Protein AF-A0AA44F8H9-F1 (afdb_monomer)

Secondary structure (DSSP, 8-state):
---EEEEETTT--EEEEEEEEE---SSTTTT-EEEEEEETTS-EEEEEHHHHTTTTEEEEPPPPP------

pLDDT: mean 87.04, std 15.51, range [39.84, 97.62]

Sequence (71 aa):
MPEERYRHKKRGSIYTVTARGRLQVDGDLDNEKVVIYRGEDGLTWVRPEYEFNDGRFEPLPAAPAKQEGGK

Near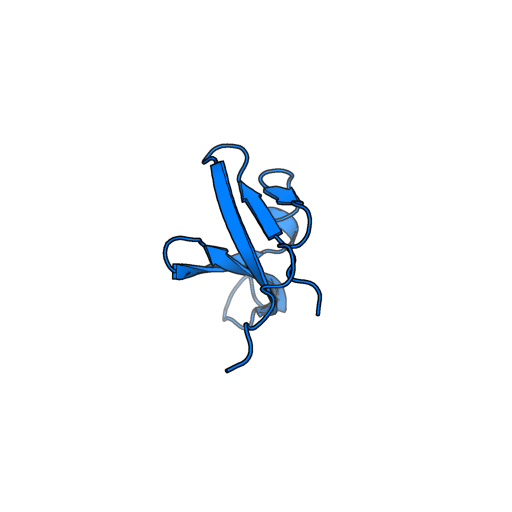est PDB structures (foldseek):
  7t4r-assembly1_N  TM=5.418E-01  e=2.020E+00  Human betaherpesvirus 5
  9baz-assembly1_B  TM=5.417E-01  e=4.201E+00  Neurospora crassa
  8fs5-assembly1_H  TM=3.240E-01  e=1.150E+00  Saccharomyces cerevisiae
  4pjo-assembly2_b  TM=3.322E-01  e=8.257E+00  Homo sapiens

Organism: Agrobacterium tumefaciens (NCBI:txid358)

Solvent-accessible surface area (backbone atoms only — not comparable to full-atom values): 4338 Å² total; per-residue (Å²): 128,83,56,47,26,31,30,32,72,91,76,67,50,50,30,37,52,76,48,73,51,63,39,86,56,97,63,95,62,39,67,36,52,27,39,30,31,35,38,84,87,72,48,80,45,79,41,50,42,70,69,55,67,68,64,56,44,44,83,45,78,56,70,78,77,78,74,78,78,83,129

Foldseek 3Di:
DFFWKKAQPVPRWIKTFPDKDADPDPDDRHRFIWTWIATPVRDIDIDGPCVVPVPRIDIDPGDDPPPPDDD

Structure (mmCIF, N/CA/C/O backbone):
data_AF-A0AA44F8H9-F1
#
_entry.id   AF-A0AA44F8H9-F1
#
loop_
_atom_site.group_PDB
_atom_site.id
_atom_site.type_symbol
_atom_site.label_atom_id
_atom_site.label_alt_id
_atom_site.label_comp_id
_atom_site.label_asym_id
_atom_site.label_entity_id
_atom_site.label_seq_id
_atom_site.pdbx_PDB_ins_code
_atom_site.Cartn_x
_atom_site.Cartn_y
_atom_site.Cartn_z
_atom_site.occupancy
_atom_site.B_iso_or_equiv
_atom_site.auth_seq_id
_atom_site.auth_comp_id
_atom_site.auth_asym_id
_atom_site.auth_atom_id
_atom_site.pdbx_PDB_model_num
ATOM 1 N N . MET A 1 1 ? -1.698 -9.838 13.697 1.00 48.34 1 MET A N 1
ATOM 2 C CA . MET A 1 1 ? -0.929 -8.630 13.320 1.00 48.34 1 MET A CA 1
ATOM 3 C C . MET A 1 1 ? -1.876 -7.452 13.467 1.00 48.34 1 MET A C 1
ATOM 5 O O . MET A 1 1 ? -3.046 -7.655 13.161 1.00 48.34 1 MET A O 1
ATOM 9 N N . PRO A 1 2 ? -1.457 -6.301 14.014 1.00 63.47 2 PRO A N 1
ATOM 10 C CA . PRO A 1 2 ? -2.350 -5.152 14.144 1.00 63.47 2 PRO A CA 1
ATOM 11 C C . PRO A 1 2 ? -2.901 -4.766 12.767 1.00 63.47 2 PRO A C 1
ATOM 13 O O . PRO A 1 2 ? -2.160 -4.758 11.788 1.00 63.47 2 PRO A O 1
ATOM 16 N N . GLU A 1 3 ? -4.203 -4.497 12.689 1.00 80.06 3 GLU A N 1
ATOM 17 C CA . GLU A 1 3 ? -4.842 -4.033 11.458 1.00 80.06 3 GLU A CA 1
ATOM 18 C C . GLU A 1 3 ? -4.331 -2.628 11.132 1.00 80.06 3 GLU A C 1
ATOM 20 O O . GLU A 1 3 ? -4.749 -1.636 11.735 1.00 80.06 3 GLU A O 1
ATOM 25 N N . GLU A 1 4 ? -3.392 -2.541 10.195 1.00 90.75 4 GLU A N 1
ATOM 26 C CA . GLU A 1 4 ? -2.881 -1.264 9.719 1.00 90.75 4 GLU A CA 1
ATOM 27 C C . GLU A 1 4 ? -3.934 -0.593 8.838 1.00 90.75 4 GLU A C 1
ATOM 29 O O . GLU A 1 4 ? -4.300 -1.093 7.772 1.00 90.75 4 GLU A O 1
ATOM 34 N N . ARG A 1 5 ? -4.439 0.550 9.297 1.00 92.94 5 ARG A N 1
ATOM 35 C CA . ARG A 1 5 ? -5.490 1.303 8.616 1.00 92.94 5 ARG A CA 1
ATOM 36 C C . ARG A 1 5 ? -4.935 2.603 8.080 1.00 92.94 5 ARG A C 1
ATOM 38 O O . ARG A 1 5 ? -4.130 3.261 8.729 1.00 92.94 5 ARG A O 1
ATOM 45 N N . TYR A 1 6 ? -5.408 2.990 6.908 1.00 93.75 6 TYR A N 1
ATOM 46 C CA . TYR A 1 6 ? -4.985 4.199 6.225 1.00 93.75 6 TYR A CA 1
ATOM 47 C C . TYR A 1 6 ? -6.186 4.930 5.649 1.00 93.75 6 TYR A C 1
ATOM 49 O O . TYR A 1 6 ? -7.123 4.309 5.151 1.00 93.75 6 TYR A O 1
ATOM 57 N N . ARG A 1 7 ? -6.146 6.259 5.670 1.00 93.44 7 ARG A N 1
ATOM 58 C CA . ARG A 1 7 ? -7.135 7.108 5.007 1.00 93.44 7 ARG A CA 1
ATOM 59 C C . ARG A 1 7 ? -6.507 7.803 3.816 1.00 93.44 7 ARG A C 1
ATOM 61 O O . ARG A 1 7 ? -5.426 8.376 3.918 1.00 93.44 7 ARG A O 1
ATOM 68 N N . HIS A 1 8 ? -7.179 7.769 2.672 1.00 93.12 8 HIS A N 1
ATOM 69 C CA . HIS A 1 8 ? -6.711 8.500 1.499 1.00 93.12 8 HIS A CA 1
ATOM 70 C C . HIS A 1 8 ? -7.118 9.971 1.597 1.00 93.12 8 HIS A C 1
ATOM 72 O O . HIS A 1 8 ? -8.305 10.294 1.498 1.00 93.12 8 HIS A O 1
ATOM 78 N N . LYS A 1 9 ? -6.142 10.873 1.719 1.00 90.12 9 LYS A N 1
ATOM 79 C CA . LYS A 1 9 ? -6.364 12.291 2.056 1.00 90.12 9 LYS A CA 1
ATOM 80 C C . LYS A 1 9 ? -7.349 13.000 1.124 1.00 90.12 9 LYS A C 1
ATOM 82 O O . LYS A 1 9 ? -8.203 13.749 1.578 1.00 90.12 9 LYS A O 1
ATOM 87 N N . LYS A 1 10 ? -7.279 12.728 -0.186 1.00 90.12 10 LYS A N 1
ATOM 88 C CA . LYS A 1 10 ? -8.146 13.377 -1.190 1.00 90.12 10 LYS A CA 1
ATOM 89 C C . LYS A 1 10 ? -9.567 12.805 -1.247 1.00 90.12 10 LYS A C 1
ATOM 91 O O . LYS A 1 10 ? -10.489 13.519 -1.615 1.00 90.12 10 LYS A O 1
ATOM 96 N N . ARG A 1 11 ? -9.738 11.507 -0.975 1.00 88.38 11 ARG A N 1
ATOM 97 C CA . ARG A 1 11 ? -11.023 10.800 -1.183 1.00 88.38 11 ARG A CA 1
ATOM 98 C C . ARG A 1 11 ? -11.787 10.574 0.119 1.00 88.38 11 ARG A C 1
ATOM 100 O O . ARG A 1 11 ? -12.981 10.328 0.078 1.00 88.38 11 ARG A O 1
ATOM 107 N N . GLY A 1 12 ? -11.097 10.610 1.255 1.00 90.19 12 GLY A N 1
ATOM 108 C CA . GLY A 1 12 ? -11.662 10.301 2.563 1.00 90.19 12 GLY A CA 1
ATOM 109 C C . GLY A 1 12 ? -11.870 8.808 2.837 1.00 90.19 12 GLY A C 1
ATOM 110 O O . GLY A 1 12 ? -12.110 8.476 3.991 1.00 90.19 12 GLY A O 1
ATOM 111 N N . SER A 1 13 ? -11.739 7.932 1.831 1.00 92.25 13 SER A N 1
ATOM 112 C CA . SER A 1 13 ? -11.909 6.477 1.957 1.00 92.25 13 SER A CA 1
ATOM 113 C C . SER A 1 13 ? -10.893 5.851 2.910 1.00 92.25 13 SER A C 1
ATOM 115 O O . SER A 1 13 ? -9.714 6.235 2.898 1.00 92.25 13 SER A O 1
ATOM 117 N N . ILE A 1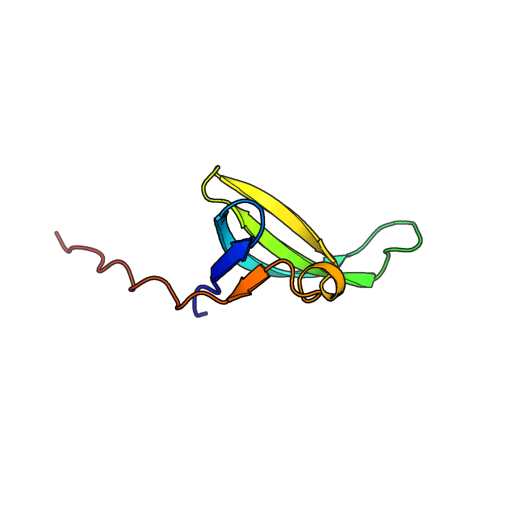 14 ? -11.349 4.860 3.676 1.00 93.81 14 ILE A N 1
ATOM 118 C CA . ILE A 1 14 ? -10.518 4.079 4.589 1.00 93.81 14 ILE A CA 1
ATOM 119 C C . ILE A 1 14 ? -10.118 2.763 3.922 1.00 93.81 14 ILE A C 1
ATOM 121 O O . ILE A 1 14 ? -10.896 2.127 3.211 1.00 93.81 14 ILE A O 1
ATOM 125 N N . TYR A 1 15 ? -8.878 2.368 4.169 1.00 94.69 15 TYR A N 1
ATOM 126 C CA . TYR A 1 15 ? -8.288 1.137 3.687 1.00 94.69 15 TYR A CA 1
ATOM 127 C C . TYR A 1 15 ? -7.630 0.389 4.839 1.00 94.69 15 TYR A C 1
ATOM 129 O O . TYR A 1 15 ? -7.037 1.008 5.723 1.00 94.69 15 TYR A O 1
ATOM 137 N N . THR A 1 16 ? -7.685 -0.936 4.791 1.00 94.62 16 THR A N 1
ATOM 138 C CA . THR A 1 16 ? -6.968 -1.821 5.713 1.00 94.62 16 THR A CA 1
ATOM 139 C C . THR A 1 16 ? -5.901 -2.574 4.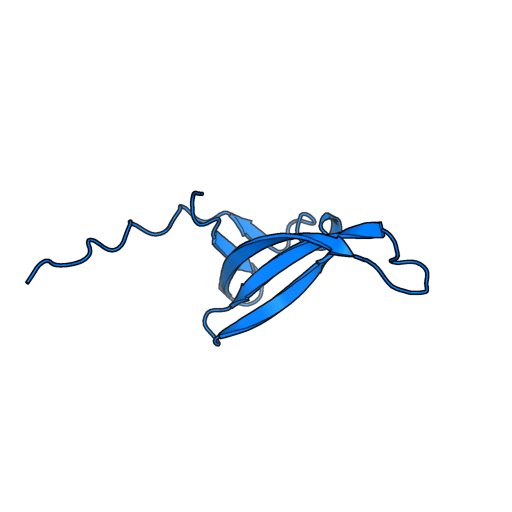933 1.00 94.62 16 THR A C 1
ATOM 141 O O . THR A 1 16 ? -6.223 -3.254 3.958 1.00 94.62 16 THR A O 1
ATOM 144 N N . VAL A 1 17 ? -4.636 -2.459 5.334 1.00 94.88 17 VAL A N 1
ATOM 145 C CA . VAL A 1 17 ? -3.540 -3.240 4.750 1.00 94.88 17 VAL A CA 1
ATOM 146 C C . VAL A 1 17 ? -3.681 -4.682 5.210 1.00 94.88 17 VAL A C 1
ATOM 148 O O . VAL A 1 17 ? -3.746 -4.969 6.403 1.00 94.88 17 VAL A O 1
ATOM 151 N N . THR A 1 18 ? -3.746 -5.591 4.245 1.00 94.81 18 THR A N 1
ATOM 152 C CA . THR A 1 18 ? -3.916 -7.024 4.489 1.00 94.81 18 THR A CA 1
ATOM 153 C C . THR A 1 18 ? -2.607 -7.784 4.327 1.00 94.81 18 THR A C 1
ATOM 155 O O . THR A 1 18 ? -2.410 -8.797 4.992 1.00 94.81 18 THR A O 1
ATOM 158 N N . ALA A 1 19 ? -1.707 -7.304 3.464 1.00 94.38 19 ALA A N 1
ATOM 159 C CA . ALA A 1 19 ? -0.399 -7.905 3.247 1.00 94.38 19 ALA A CA 1
ATOM 160 C C . ALA A 1 19 ? 0.590 -6.916 2.614 1.00 94.38 19 ALA A C 1
ATOM 162 O O . ALA A 1 19 ? 0.214 -5.912 2.007 1.00 94.38 19 ALA A O 1
ATOM 163 N N . ARG A 1 20 ? 1.877 -7.248 2.715 1.00 95.75 20 ARG A N 1
ATOM 164 C CA . ARG A 1 20 ? 2.956 -6.653 1.922 1.00 95.75 20 ARG A CA 1
ATOM 165 C C . ARG A 1 20 ? 3.707 -7.771 1.219 1.00 95.75 20 ARG A C 1
ATOM 167 O O . ARG A 1 20 ? 3.866 -8.850 1.787 1.00 95.75 20 ARG A O 1
ATOM 174 N N . GLY A 1 21 ? 4.146 -7.523 -0.006 1.00 95.56 21 GLY A N 1
ATOM 175 C CA . GLY A 1 21 ? 4.775 -8.544 -0.835 1.00 95.56 21 GLY A CA 1
ATOM 176 C C . GLY A 1 21 ? 5.729 -7.961 -1.865 1.00 95.56 21 GLY A C 1
ATOM 177 O O . GLY A 1 21 ? 5.974 -6.757 -1.897 1.00 95.56 21 GLY A O 1
ATOM 178 N N . ARG A 1 22 ? 6.265 -8.844 -2.705 1.00 97.19 22 ARG A N 1
ATOM 179 C CA . ARG A 1 22 ? 7.003 -8.487 -3.918 1.00 97.19 22 ARG A CA 1
ATOM 180 C C . ARG A 1 22 ? 6.173 -8.898 -5.118 1.00 97.19 22 ARG A C 1
ATOM 182 O O . ARG A 1 22 ? 5.592 -9.984 -5.121 1.00 97.19 22 ARG A O 1
ATOM 189 N N . LEU A 1 23 ? 6.090 -8.014 -6.093 1.00 96.69 23 LEU A N 1
ATOM 190 C CA . LEU A 1 23 ? 5.387 -8.265 -7.332 1.00 96.69 23 LEU A CA 1
ATOM 191 C C . LEU A 1 23 ? 6.244 -9.183 -8.223 1.00 96.69 23 LEU A C 1
ATOM 193 O O . LEU A 1 23 ? 7.467 -9.083 -8.225 1.00 96.69 23 LEU A O 1
ATOM 197 N N . GLN A 1 24 ? 5.618 -10.126 -8.920 1.00 97.06 24 GLN A N 1
ATOM 198 C CA . GLN A 1 24 ? 6.279 -11.005 -9.888 1.00 97.06 24 GLN A CA 1
ATOM 199 C C . GLN A 1 24 ? 5.538 -10.853 -11.210 1.00 97.06 24 GLN A C 1
ATOM 201 O O . GLN A 1 24 ? 4.388 -11.288 -11.316 1.00 97.06 24 GLN A O 1
ATOM 206 N N . VAL A 1 25 ? 6.142 -10.151 -12.166 1.00 95.38 25 VAL A N 1
ATOM 207 C CA . VAL A 1 25 ? 5.551 -9.865 -13.486 1.00 95.38 25 VAL A CA 1
ATOM 208 C C . VAL A 1 25 ? 6.657 -9.799 -14.523 1.00 95.38 25 VAL A C 1
ATOM 210 O O . VAL A 1 25 ? 7.790 -9.478 -14.193 1.00 95.38 25 VAL A O 1
ATOM 213 N N . ASP A 1 26 ? 6.315 -9.990 -15.790 1.00 95.88 26 ASP A N 1
ATOM 214 C CA . ASP A 1 26 ? 7.228 -9.645 -16.876 1.00 95.88 26 ASP A CA 1
ATOM 215 C C . ASP A 1 26 ? 7.209 -8.125 -17.118 1.00 95.88 26 ASP A C 1
ATOM 217 O O . ASP A 1 26 ? 6.207 -7.575 -17.582 1.00 95.88 26 ASP A O 1
ATOM 221 N N . GLY A 1 27 ? 8.304 -7.428 -16.797 1.00 94.12 27 GLY A N 1
ATOM 222 C CA . GLY A 1 27 ? 8.477 -6.002 -17.096 1.00 94.12 27 GLY A CA 1
ATOM 223 C C . GLY A 1 27 ? 9.148 -5.201 -15.981 1.00 94.12 27 GLY A C 1
ATOM 224 O O . GLY A 1 27 ? 9.701 -5.755 -15.036 1.00 94.12 27 GLY A O 1
ATOM 225 N N . ASP A 1 28 ? 9.072 -3.874 -16.085 1.00 93.94 28 ASP A N 1
ATOM 226 C CA . ASP A 1 28 ? 9.832 -2.940 -15.234 1.00 93.94 28 ASP A CA 1
ATOM 227 C C . ASP A 1 28 ? 9.424 -2.949 -13.753 1.00 93.94 28 ASP A C 1
ATOM 229 O O . ASP A 1 28 ? 10.157 -2.450 -12.903 1.00 93.94 28 ASP A O 1
ATOM 233 N N . LEU A 1 29 ? 8.248 -3.497 -13.440 1.00 93.06 29 LEU A N 1
ATOM 234 C CA . LEU A 1 29 ? 7.736 -3.612 -12.073 1.00 93.06 29 LEU A CA 1
ATOM 235 C C . LEU A 1 29 ? 8.042 -4.976 -11.438 1.00 93.06 29 LEU A C 1
ATOM 237 O O . LEU A 1 29 ? 7.555 -5.252 -10.337 1.00 93.06 29 LEU A O 1
ATOM 241 N N . ASP A 1 30 ? 8.799 -5.845 -12.115 1.00 96.50 30 ASP A N 1
ATOM 242 C CA . ASP A 1 30 ? 9.196 -7.117 -11.525 1.00 96.50 30 ASP A CA 1
ATOM 243 C C . ASP A 1 30 ? 9.980 -6.902 -10.228 1.00 96.50 30 ASP A C 1
ATOM 245 O O . ASP A 1 30 ? 10.802 -5.994 -10.097 1.00 96.50 30 ASP A O 1
ATOM 249 N N . ASN A 1 31 ? 9.716 -7.763 -9.251 1.00 96.00 31 ASN A N 1
ATOM 250 C CA . ASN A 1 31 ? 10.332 -7.763 -7.929 1.00 96.00 31 ASN A CA 1
ATOM 251 C C . ASN A 1 31 ? 10.105 -6.477 -7.097 1.00 96.00 31 ASN A C 1
ATOM 253 O O . ASN A 1 31 ? 10.689 -6.334 -6.014 1.00 96.00 31 ASN A O 1
ATOM 257 N N . GLU A 1 32 ? 9.241 -5.563 -7.553 1.00 97.38 32 GLU A N 1
ATOM 258 C CA . GLU A 1 32 ? 8.907 -4.325 -6.847 1.00 97.38 32 GLU A CA 1
ATOM 259 C C . GLU A 1 32 ? 8.132 -4.618 -5.553 1.00 97.38 32 GLU A C 1
ATOM 261 O O . GLU A 1 32 ? 7.299 -5.530 -5.486 1.00 97.38 32 GLU A O 1
ATOM 266 N N . LYS A 1 33 ? 8.385 -3.841 -4.494 1.00 97.62 33 LYS A N 1
ATOM 267 C CA . LYS A 1 33 ? 7.653 -3.986 -3.232 1.00 97.62 33 LYS A CA 1
ATOM 268 C C . LYS A 1 33 ? 6.249 -3.430 -3.384 1.00 97.62 33 LYS A C 1
ATOM 270 O O . LYS A 1 33 ? 6.058 -2.303 -3.835 1.00 97.62 33 LYS A O 1
ATOM 275 N N . VAL A 1 34 ? 5.261 -4.188 -2.926 1.00 97.62 34 VAL A N 1
ATOM 276 C CA . VAL A 1 34 ? 3.851 -3.806 -3.006 1.00 97.62 34 VAL A CA 1
ATOM 277 C C . VAL A 1 34 ? 3.148 -3.891 -1.662 1.00 97.62 34 VAL A C 1
ATOM 279 O O . VAL A 1 34 ? 3.438 -4.746 -0.821 1.00 97.62 34 VAL A O 1
ATOM 282 N N . VAL A 1 35 ? 2.166 -3.013 -1.498 1.00 96.75 35 VAL A N 1
ATOM 283 C CA . VAL A 1 35 ? 1.202 -3.020 -0.402 1.00 96.75 35 VAL A CA 1
ATOM 284 C C . VAL A 1 35 ? -0.134 -3.501 -0.953 1.00 96.75 35 VAL A C 1
ATOM 286 O O . VAL A 1 35 ? -0.629 -2.987 -1.960 1.00 96.75 35 VAL A O 1
ATOM 289 N N . ILE A 1 36 ? -0.713 -4.493 -0.282 1.00 96.31 36 ILE A N 1
ATOM 290 C CA . ILE A 1 36 ? -2.018 -5.065 -0.595 1.00 96.31 36 ILE A CA 1
ATOM 291 C C . ILE A 1 36 ? -2.985 -4.587 0.480 1.00 96.31 36 ILE A C 1
ATOM 293 O O . ILE A 1 36 ? -2.759 -4.798 1.674 1.00 96.31 36 ILE A O 1
ATOM 297 N N . TYR A 1 37 ? -4.051 -3.914 0.066 1.00 95.69 37 TYR A N 1
ATOM 298 C CA . TYR A 1 37 ? -5.002 -3.303 0.985 1.00 95.69 37 TYR A CA 1
ATOM 299 C C . TYR A 1 37 ? -6.438 -3.406 0.476 1.00 95.69 37 TYR A C 1
ATOM 301 O O . TYR A 1 37 ? -6.696 -3.448 -0.726 1.00 95.69 37 TYR A O 1
ATOM 309 N N . ARG A 1 38 ? -7.390 -3.462 1.406 1.00 95.56 38 ARG A N 1
ATOM 310 C CA . ARG A 1 38 ? -8.825 -3.600 1.145 1.00 95.56 38 ARG A CA 1
ATOM 311 C C . ARG A 1 38 ? -9.533 -2.291 1.475 1.00 95.56 38 ARG A C 1
ATOM 313 O O . ARG A 1 38 ? -9.327 -1.754 2.561 1.00 95.56 38 ARG A O 1
ATOM 320 N N . GLY A 1 39 ? -10.338 -1.778 0.549 1.00 93.44 39 GLY A N 1
ATOM 321 C CA . GLY A 1 39 ? -11.225 -0.640 0.801 1.00 93.44 39 GLY A CA 1
ATOM 322 C C . GLY A 1 39 ? -12.511 -1.047 1.518 1.00 93.44 39 GLY A C 1
ATOM 323 O O . GLY A 1 39 ? -12.882 -2.221 1.541 1.00 93.44 39 GLY A O 1
ATOM 324 N N . GLU A 1 40 ? -13.219 -0.067 2.079 1.00 91.94 40 GLU A N 1
ATOM 325 C CA . GLU A 1 40 ? -14.561 -0.261 2.663 1.00 91.94 40 GLU A CA 1
ATOM 326 C C . GLU A 1 40 ? -15.602 -0.730 1.633 1.00 91.94 40 GLU A C 1
ATOM 328 O O . GLU A 1 40 ? -16.596 -1.354 1.992 1.00 91.94 40 GLU A O 1
ATOM 333 N N . ASP A 1 41 ? -15.341 -0.480 0.350 1.00 91.38 41 ASP A N 1
ATOM 334 C CA . ASP A 1 41 ? -16.104 -0.985 -0.795 1.00 91.38 41 ASP A CA 1
ATOM 335 C C . ASP A 1 41 ? -15.913 -2.490 -1.043 1.00 91.38 41 ASP A C 1
ATOM 337 O O . ASP A 1 41 ? -16.535 -3.066 -1.935 1.00 91.38 41 ASP A O 1
ATOM 341 N N . GLY A 1 42 ? -15.044 -3.143 -0.271 1.00 90.44 42 GLY A N 1
ATOM 342 C CA . GLY A 1 42 ? -14.736 -4.547 -0.446 1.00 90.44 42 GLY A CA 1
ATOM 343 C C . GLY A 1 42 ? -13.787 -4.816 -1.612 1.00 90.44 42 GLY A C 1
ATOM 344 O O . GLY A 1 42 ? -13.569 -5.985 -1.912 1.00 90.44 42 GLY A O 1
ATOM 345 N N . LEU A 1 43 ? -13.154 -3.819 -2.244 1.00 95.50 43 LEU A N 1
ATOM 346 C CA . LEU A 1 43 ? -12.175 -4.026 -3.322 1.00 95.50 43 LEU A CA 1
ATOM 347 C C . LEU A 1 43 ? -10.743 -4.157 -2.790 1.00 95.50 43 LEU A C 1
ATOM 349 O O . LEU A 1 43 ? -10.328 -3.414 -1.901 1.00 95.50 43 LEU A O 1
ATOM 353 N N . THR A 1 44 ? -9.979 -5.116 -3.332 1.00 96.62 44 THR A N 1
ATOM 354 C CA . THR A 1 44 ? -8.536 -5.240 -3.052 1.00 96.62 44 THR A CA 1
ATOM 355 C C . THR A 1 44 ? -7.757 -4.422 -4.049 1.00 96.62 44 THR A C 1
ATOM 357 O O . THR A 1 44 ? -7.959 -4.539 -5.255 1.00 96.62 44 THR A O 1
ATOM 360 N N . TRP A 1 45 ? -6.810 -3.668 -3.525 1.00 95.44 45 TRP A N 1
ATOM 361 C CA . TRP A 1 45 ? -5.863 -2.890 -4.284 1.00 95.44 45 TRP A CA 1
ATOM 362 C C . TRP A 1 45 ? -4.461 -3.427 -4.035 1.00 95.44 45 TRP A C 1
ATOM 364 O O . TRP A 1 45 ? -4.116 -3.807 -2.915 1.00 95.44 45 TRP A O 1
ATOM 374 N N . VAL A 1 46 ? -3.660 -3.431 -5.093 1.00 95.94 46 VAL A N 1
ATOM 375 C CA . VAL A 1 46 ? -2.227 -3.712 -5.049 1.00 95.94 46 VAL A CA 1
ATOM 376 C C . VAL A 1 46 ? -1.535 -2.477 -5.597 1.00 95.94 46 VAL A C 1
ATOM 378 O O . VAL A 1 46 ? -1.888 -1.999 -6.677 1.00 95.94 46 VAL A O 1
ATOM 381 N N . ARG A 1 47 ? -0.601 -1.914 -4.833 1.00 95.56 47 ARG A N 1
ATOM 382 C CA . ARG A 1 47 ? 0.108 -0.689 -5.213 1.00 95.56 47 ARG A CA 1
ATOM 383 C C . ARG A 1 47 ? 1.581 -0.783 -4.825 1.00 95.56 47 ARG A C 1
ATOM 385 O O . ARG A 1 47 ? 1.856 -1.339 -3.760 1.00 95.56 47 ARG A O 1
ATOM 392 N N . PRO A 1 48 ? 2.509 -0.219 -5.617 1.00 96.38 48 PRO A N 1
ATOM 393 C CA . PRO A 1 48 ? 3.897 -0.093 -5.198 1.00 96.38 48 PRO A CA 1
ATOM 394 C C . PRO A 1 48 ? 4.031 0.626 -3.851 1.00 96.38 48 PRO A C 1
ATOM 396 O O . PRO A 1 48 ? 3.347 1.618 -3.583 1.00 96.38 48 PRO A O 1
ATOM 399 N N . GLU A 1 49 ? 4.920 0.128 -2.996 1.00 95.56 49 GLU A N 1
ATOM 400 C CA . GLU A 1 49 ? 5.122 0.636 -1.637 1.00 95.56 49 GLU A CA 1
ATOM 401 C C . GLU A 1 49 ? 5.572 2.103 -1.638 1.00 95.56 49 GLU A C 1
ATOM 403 O O . GLU A 1 49 ? 5.116 2.887 -0.802 1.00 95.56 49 GLU A O 1
ATOM 408 N N . TYR A 1 50 ? 6.392 2.507 -2.612 1.00 95.00 50 TYR A N 1
ATOM 409 C CA . TYR A 1 50 ? 6.842 3.894 -2.739 1.00 95.00 50 TYR A CA 1
ATOM 410 C C . TYR A 1 50 ? 5.688 4.860 -3.058 1.00 95.00 50 TYR A C 1
ATOM 412 O O . TYR A 1 50 ? 5.673 5.972 -2.540 1.00 95.00 50 TYR A O 1
ATOM 420 N N . GLU A 1 51 ? 4.688 4.442 -3.844 1.00 94.12 51 GLU A N 1
ATOM 421 C CA . GLU A 1 51 ? 3.497 5.262 -4.111 1.00 94.12 51 GLU A CA 1
ATOM 422 C C . GLU A 1 51 ? 2.512 5.266 -2.948 1.00 94.12 51 GLU A C 1
ATOM 424 O O . GLU A 1 51 ? 1.726 6.198 -2.797 1.00 94.12 51 GLU A O 1
ATOM 429 N N . PHE A 1 52 ? 2.479 4.191 -2.164 1.00 92.81 52 PHE A N 1
ATOM 430 C CA . PHE A 1 52 ? 1.634 4.126 -0.980 1.00 92.81 52 PHE A CA 1
ATOM 431 C C . PHE A 1 52 ? 2.161 5.059 0.121 1.00 92.81 52 PHE A C 1
ATOM 433 O O . PHE A 1 52 ? 1.387 5.722 0.810 1.00 92.81 52 PHE A O 1
ATOM 440 N N . ASN A 1 53 ? 3.485 5.165 0.238 1.00 91.69 53 ASN A N 1
ATOM 441 C CA . ASN A 1 53 ? 4.163 5.992 1.233 1.00 91.69 53 ASN A CA 1
ATOM 442 C C . ASN A 1 53 ? 4.479 7.422 0.750 1.00 91.69 53 ASN A C 1
ATOM 444 O O . ASN A 1 53 ? 5.126 8.176 1.472 1.00 91.69 53 ASN A O 1
ATOM 448 N N . ASP A 1 54 ? 3.998 7.835 -0.427 1.00 92.31 54 ASP A N 1
ATOM 449 C CA . ASP A 1 54 ? 4.263 9.164 -1.010 1.00 92.31 54 ASP A CA 1
ATOM 450 C C . ASP A 1 54 ? 3.521 10.327 -0.315 1.00 92.31 54 ASP A C 1
ATOM 452 O O . ASP A 1 54 ? 3.630 11.488 -0.712 1.00 92.31 54 ASP A O 1
ATOM 456 N N . GLY A 1 55 ? 2.741 10.019 0.725 1.00 89.94 55 GLY A N 1
ATOM 457 C CA . GLY A 1 55 ? 1.966 10.983 1.497 1.00 89.94 55 GLY A CA 1
ATOM 458 C C . GLY A 1 55 ? 0.506 11.132 1.066 1.00 89.94 55 GLY A C 1
ATOM 459 O O . GLY A 1 55 ? -0.204 11.925 1.692 1.00 89.94 55 GLY A O 1
ATOM 460 N N . ARG A 1 56 ? 0.011 10.374 0.073 1.00 90.88 56 ARG A N 1
ATOM 461 C CA . ARG A 1 56 ? -1.429 10.296 -0.272 1.00 90.88 56 ARG A CA 1
ATOM 462 C C . ARG A 1 56 ? -2.283 9.672 0.829 1.00 90.88 56 ARG A C 1
ATOM 464 O O . ARG A 1 56 ? -3.477 9.976 0.928 1.00 90.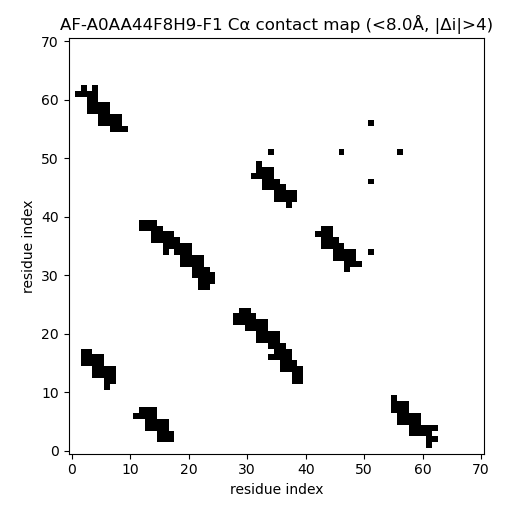88 56 ARG A O 1
ATOM 471 N N . PHE A 1 57 ? -1.676 8.816 1.643 1.00 93.38 57 PHE A N 1
ATOM 472 C CA . PHE A 1 57 ? -2.328 8.101 2.728 1.00 93.38 57 PHE A CA 1
ATOM 473 C C . PHE A 1 57 ? -1.842 8.618 4.082 1.00 93.38 57 PHE A C 1
ATOM 475 O O . PHE A 1 57 ? -0.664 8.922 4.263 1.00 93.38 57 PHE A O 1
ATOM 482 N N . GLU A 1 58 ? -2.761 8.740 5.033 1.00 93.12 58 GLU A N 1
ATOM 483 C CA . GLU A 1 58 ? -2.451 9.006 6.437 1.00 93.12 58 GLU A CA 1
ATOM 484 C C . GLU A 1 58 ? -2.748 7.754 7.273 1.00 93.12 58 GLU A C 1
ATOM 486 O O . GLU A 1 58 ? -3.807 7.147 7.078 1.00 93.12 58 GLU A O 1
ATOM 491 N N . PRO A 1 59 ? -1.834 7.327 8.164 1.00 92.50 59 PRO A N 1
ATOM 492 C CA . PRO A 1 59 ? -2.087 6.194 9.039 1.00 92.50 59 PRO A CA 1
ATOM 493 C C . PRO A 1 59 ? -3.198 6.547 10.031 1.00 92.50 59 PRO A C 1
ATOM 495 O O . PRO A 1 59 ? -3.213 7.626 10.625 1.00 92.50 59 PRO A O 1
ATOM 498 N N . LEU A 1 60 ? -4.129 5.621 10.210 1.00 89.75 60 LEU A N 1
ATOM 499 C CA . LEU A 1 60 ? -5.178 5.687 11.213 1.00 89.75 60 LEU A CA 1
ATOM 500 C C . LEU A 1 60 ? -4.832 4.768 12.387 1.00 89.75 60 LEU A C 1
ATOM 502 O O . LEU A 1 60 ? -4.159 3.751 12.198 1.00 89.75 60 LEU A O 1
ATOM 506 N N . PRO A 1 61 ? -5.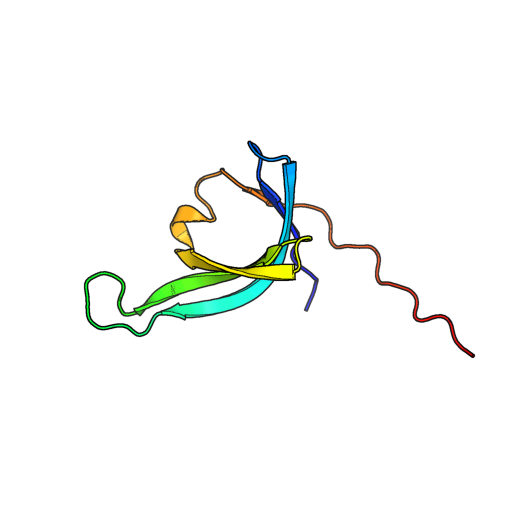330 5.070 13.598 1.00 85.38 61 PRO A N 1
ATOM 507 C CA . PRO A 1 61 ? -5.254 4.124 14.699 1.00 85.38 61 PRO A CA 1
ATOM 508 C C . PRO A 1 61 ? -5.923 2.799 14.305 1.00 85.38 61 PRO A C 1
ATOM 510 O O . PRO A 1 61 ? -6.938 2.778 13.590 1.00 85.38 61 PRO A O 1
ATOM 513 N N . ALA A 1 62 ? -5.348 1.694 14.791 1.00 74.50 62 ALA A N 1
ATOM 514 C CA . ALA A 1 62 ? -5.931 0.366 14.636 1.00 74.50 62 ALA A CA 1
ATOM 515 C C . ALA A 1 62 ? -7.409 0.410 15.048 1.00 74.50 62 ALA A C 1
ATOM 517 O O . ALA A 1 62 ? -7.778 1.114 15.995 1.00 74.50 62 ALA A O 1
ATOM 518 N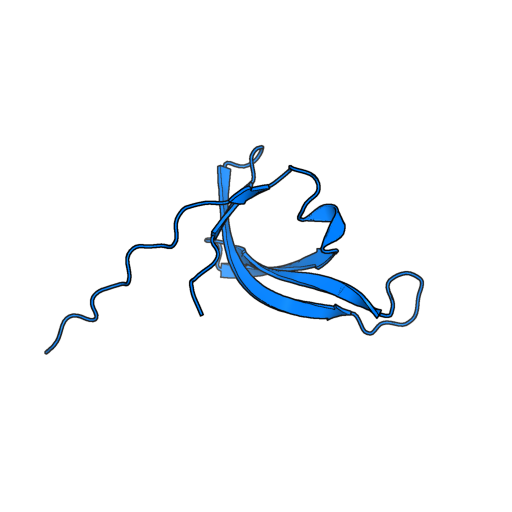 N . ALA A 1 63 ? -8.271 -0.287 14.302 1.00 69.12 63 ALA A N 1
ATOM 519 C CA . ALA A 1 63 ? -9.665 -0.381 14.707 1.00 69.12 63 ALA A CA 1
ATOM 520 C C . ALA A 1 63 ? -9.719 -0.982 16.122 1.00 69.12 63 ALA A C 1
ATOM 522 O O . ALA A 1 63 ? -8.926 -1.879 16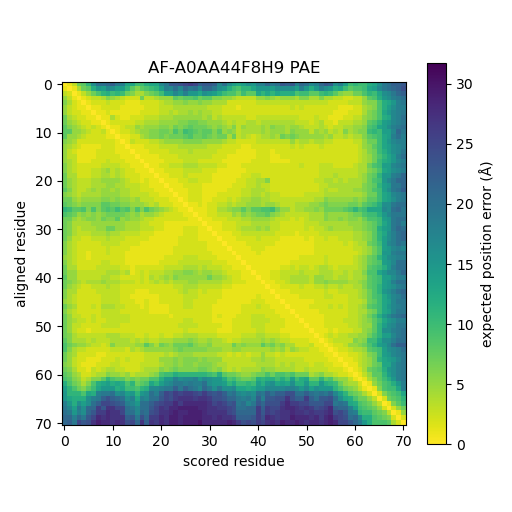.428 1.00 69.12 63 ALA A O 1
ATOM 523 N N . PRO A 1 64 ? -10.610 -0.492 17.003 1.00 61.41 64 PRO A N 1
ATOM 524 C CA . PRO A 1 64 ? -10.833 -1.171 18.267 1.00 61.41 64 PRO A CA 1
ATOM 525 C C . PRO A 1 64 ? -11.204 -2.617 17.939 1.00 61.41 64 PRO A C 1
ATOM 527 O O . PRO A 1 64 ? -12.090 -2.848 17.113 1.00 61.41 64 PRO A O 1
ATOM 530 N N . ALA A 1 65 ? -10.479 -3.572 18.531 1.00 57.00 65 ALA A N 1
ATOM 531 C CA . ALA A 1 65 ? -10.743 -4.990 18.345 1.00 57.00 65 ALA A CA 1
ATOM 532 C C . ALA A 1 65 ? -12.242 -5.215 18.556 1.00 57.00 65 ALA A C 1
ATOM 534 O O . ALA A 1 65 ? -12.766 -4.894 19.627 1.00 57.00 65 ALA A O 1
ATOM 535 N N . LYS A 1 66 ? -12.947 -5.697 17.524 1.00 53.50 66 LYS A N 1
ATOM 536 C CA . LYS A 1 66 ? -14.321 -6.166 17.698 1.00 53.50 66 LYS A CA 1
ATOM 537 C C . LYS A 1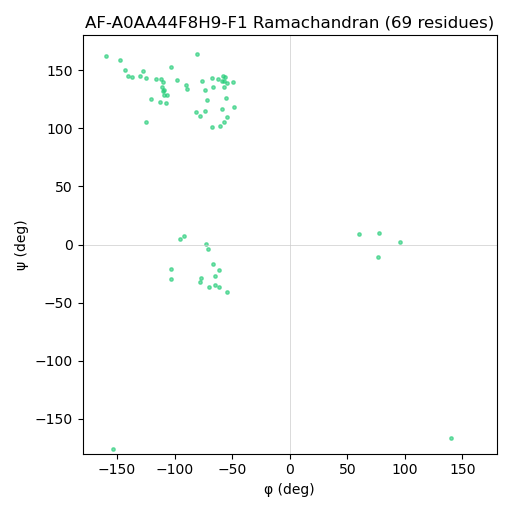 66 ? -14.267 -7.201 18.816 1.00 53.50 66 LYS A C 1
ATOM 539 O O . LYS A 1 66 ? -13.691 -8.267 18.635 1.00 53.50 66 LYS A O 1
ATOM 544 N N . GLN A 1 67 ? -14.816 -6.853 19.975 1.00 48.94 67 GLN A N 1
ATOM 545 C CA . GLN A 1 67 ? -15.164 -7.816 21.006 1.00 48.94 67 GLN A CA 1
ATOM 546 C C . GLN A 1 67 ? -16.126 -8.792 20.326 1.00 48.94 67 GLN A C 1
ATOM 548 O O . GLN A 1 67 ? -17.254 -8.415 20.000 1.00 48.94 67 GLN A O 1
ATOM 553 N N . GLU A 1 68 ? -15.657 -9.999 20.008 1.00 49.75 68 GLU A N 1
ATOM 554 C CA . GLU A 1 68 ? -16.540 -11.097 19.637 1.00 49.75 68 GLU A CA 1
ATOM 555 C C . GLU A 1 68 ? -17.449 -11.337 20.841 1.00 49.75 68 GLU A C 1
ATOM 557 O O . GLU A 1 68 ? -17.035 -11.855 21.877 1.00 49.75 68 GLU A O 1
ATOM 562 N N . GLY A 1 69 ? -18.679 -10.834 20.731 1.00 43.72 69 GLY A N 1
ATOM 563 C CA . GLY A 1 69 ? -19.724 -11.064 21.707 1.00 43.72 69 GLY A CA 1
ATOM 564 C C . GLY A 1 69 ? -19.951 -12.561 21.820 1.00 43.72 69 GLY A C 1
ATOM 565 O O . GLY A 1 69 ? -20.337 -13.209 20.848 1.00 43.72 69 GLY A O 1
ATOM 566 N N . GLY A 1 70 ? -19.686 -13.088 23.010 1.00 44.88 70 GLY A N 1
ATOM 567 C CA . GLY A 1 70 ? -20.031 -14.449 23.363 1.00 44.88 70 GLY A CA 1
ATOM 568 C C . GLY A 1 70 ? -21.530 -14.688 23.219 1.00 44.88 70 GLY A C 1
ATOM 569 O O . GLY A 1 70 ? -22.357 -13.819 23.514 1.00 44.88 70 GLY A O 1
ATOM 570 N N . LYS A 1 71 ? -21.861 -15.900 22.796 1.00 39.84 71 LYS A N 1
ATOM 571 C CA . LYS A 1 71 ? -23.122 -16.542 23.125 1.00 39.84 71 LYS A CA 1
ATOM 572 C C . LYS A 1 71 ? -22.883 -18.029 23.316 1.00 39.84 71 LYS A C 1
ATOM 574 O O . LYS A 1 71 ? -22.153 -18.601 22.480 1.00 39.84 71 LYS A O 1
#

Radius of gyration: 14.26 Å; Cα contacts (8 Å, |Δi|>4): 120; chains: 1; bounding box: 34×30×40 Å

Mean predicted aligned err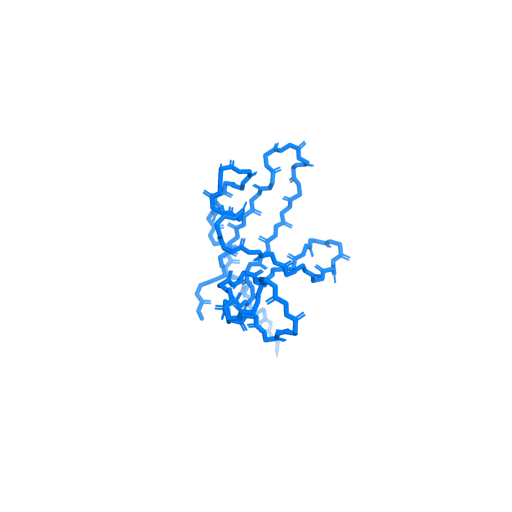or: 6.56 Å